Protein AF-A0AAJ1TJ97-F1 (afdb_monomer_lite)

Organism: NCBI:txid1553429

Radius of gyration: 14.0 Å; chains: 1; bounding box: 30×32×32 Å

InterPro domains:
  IPR019646 Aminoglycoside-2''-adenylyltransferase [PF10706] (7-61)
  IPR043519 Nucleotidyltransferase superfamily [SSF81301] (6-62)

Sequence (77 aa):
MIYSPELNLVVEIMKPFRYPWFIAGGWALDLDHGKQTRLHKDVDLCCFRENIHELLNYFSDWNRQVVIPGDHHNVSC

Foldseek 3Di:
DDDDPQVVVVCVLCVVPDFDKDWDDQVVVCVVVVHRPDDDPDIDMDGDPVCVVVVCVSCVVDFDWDDDVPDPDTDTD

Structure (mmCIF, N/CA/C/O backbone):
data_AF-A0AAJ1TJ97-F1
#
_entry.id   AF-A0AAJ1TJ97-F1
#
loop_
_atom_site.group_PDB
_atom_site.id
_atom_site.type_symbol
_atom_site.label_atom_id
_atom_site.label_alt_id
_atom_site.label_comp_id
_atom_site.label_asym_id
_atom_site.label_entity_id
_atom_site.label_seq_id
_atom_site.pdbx_PDB_ins_code
_atom_site.Cartn_x
_atom_site.Cartn_y
_atom_site.Cartn_z
_atom_site.occupancy
_atom_site.B_iso_or_equiv
_atom_site.auth_seq_id
_atom_site.auth_comp_id
_atom_site.auth_asym_id
_atom_site.auth_atom_id
_atom_site.pdbx_PDB_model_num
ATOM 1 N N . MET A 1 1 ? -13.378 2.143 15.252 1.00 68.56 1 MET A N 1
ATOM 2 C CA . MET A 1 1 ? -12.572 2.803 14.204 1.00 68.56 1 MET A CA 1
ATOM 3 C C . MET A 1 1 ? -11.119 2.567 14.564 1.00 68.56 1 MET A C 1
ATOM 5 O O . MET A 1 1 ? -10.740 2.904 15.679 1.00 68.56 1 MET A O 1
ATOM 9 N N . ILE A 1 2 ? -10.356 1.896 13.700 1.00 86.19 2 ILE A N 1
ATOM 10 C CA . ILE A 1 2 ? -8.931 1.646 13.947 1.00 86.19 2 ILE A CA 1
ATOM 11 C C . ILE A 1 2 ? -8.177 2.962 13.781 1.00 86.19 2 ILE A C 1
ATOM 13 O O . ILE A 1 2 ? -8.364 3.650 12.782 1.00 86.19 2 ILE A O 1
ATOM 17 N N . TYR A 1 3 ? -7.335 3.298 14.756 1.00 86.38 3 TYR A N 1
ATOM 18 C CA . TYR A 1 3 ? -6.384 4.396 14.651 1.00 86.38 3 TYR A CA 1
ATOM 19 C C . TYR A 1 3 ? -4.978 3.810 14.524 1.00 86.38 3 TYR A C 1
ATOM 21 O O . TYR A 1 3 ? -4.519 3.122 15.433 1.00 86.38 3 TYR A O 1
ATOM 29 N N . SER A 1 4 ? -4.315 4.069 13.398 1.00 93.00 4 SER A N 1
ATOM 30 C CA . SER A 1 4 ? -2.945 3.629 13.126 1.00 93.00 4 SER A CA 1
ATOM 31 C C . SER A 1 4 ? -2.173 4.771 12.457 1.00 93.00 4 SER A C 1
ATOM 33 O O . SER A 1 4 ? -2.604 5.262 11.408 1.00 93.00 4 SER A O 1
ATOM 35 N N . PRO A 1 5 ? -1.046 5.219 13.042 1.00 93.94 5 PRO A N 1
ATOM 36 C CA . PRO A 1 5 ? -0.156 6.190 12.410 1.00 93.94 5 PRO A CA 1
ATOM 37 C C . PRO A 1 5 ? 0.368 5.723 11.048 1.00 93.94 5 PRO A C 1
ATOM 39 O O . PRO A 1 5 ? 0.517 6.538 10.141 1.00 93.94 5 PRO A O 1
ATOM 42 N N . GLU A 1 6 ? 0.606 4.421 10.892 1.00 94.31 6 GLU A N 1
ATOM 43 C CA . GLU A 1 6 ? 1.103 3.806 9.662 1.00 94.31 6 GLU A CA 1
ATOM 44 C C . GLU A 1 6 ? 0.076 3.939 8.533 1.00 94.31 6 GLU A C 1
ATOM 46 O O . GLU A 1 6 ? 0.412 4.400 7.443 1.00 94.31 6 GLU A O 1
ATOM 51 N N . LEU A 1 7 ? -1.194 3.620 8.808 1.00 96.31 7 LEU A N 1
ATOM 52 C CA . LEU A 1 7 ? -2.275 3.787 7.835 1.00 96.31 7 LEU A CA 1
ATOM 53 C C . LEU A 1 7 ? -2.502 5.260 7.477 1.00 96.31 7 LEU A C 1
ATOM 55 O O . LEU A 1 7 ? -2.688 5.578 6.304 1.00 96.31 7 LEU A O 1
ATOM 59 N N . ASN A 1 8 ? -2.437 6.168 8.455 1.00 96.19 8 ASN A N 1
ATOM 60 C CA . ASN A 1 8 ? -2.566 7.607 8.203 1.00 96.19 8 ASN A CA 1
ATOM 61 C C . ASN A 1 8 ? -1.442 8.127 7.294 1.00 96.19 8 ASN A C 1
ATOM 63 O O . ASN A 1 8 ? -1.705 8.877 6.355 1.00 96.19 8 ASN A O 1
ATOM 67 N N . LEU A 1 9 ? -0.199 7.705 7.547 1.00 96.81 9 LEU A N 1
ATOM 68 C CA . LEU A 1 9 ? 0.951 8.054 6.716 1.00 96.81 9 LEU A CA 1
ATOM 69 C C . LEU A 1 9 ? 0.767 7.554 5.280 1.00 96.81 9 LEU A C 1
ATOM 71 O O . LEU A 1 9 ? 0.976 8.311 4.338 1.00 96.81 9 LEU A O 1
ATOM 75 N N . VAL A 1 10 ? 0.340 6.302 5.110 1.00 97.19 10 VAL A N 1
ATOM 76 C CA . VAL A 1 10 ? 0.094 5.700 3.793 1.00 97.19 10 VAL A CA 1
ATOM 77 C C . VAL A 1 10 ? -0.998 6.444 3.028 1.00 97.19 10 VAL A C 1
ATOM 79 O O . VAL A 1 10 ? -0.819 6.733 1.848 1.00 97.19 10 VAL A O 1
ATOM 82 N N . VAL A 1 11 ? -2.101 6.807 3.687 1.00 96.69 11 VAL A N 1
ATOM 83 C CA . VAL A 1 11 ? -3.182 7.588 3.064 1.00 96.69 11 VAL A CA 1
ATOM 84 C C . VAL A 1 11 ? -2.680 8.955 2.600 1.00 96.69 11 VAL A C 1
ATOM 86 O O . VAL A 1 11 ? -3.000 9.364 1.485 1.00 96.69 11 VAL A O 1
ATOM 89 N N . GLU A 1 12 ? -1.865 9.648 3.398 1.00 97.94 12 GLU A N 1
ATOM 90 C CA . GLU A 1 12 ? -1.283 10.932 2.989 1.00 97.94 12 GLU A CA 1
ATOM 91 C C . GLU A 1 12 ? -0.256 10.771 1.856 1.00 97.94 12 GLU A C 1
ATOM 93 O O . GLU A 1 12 ? -0.283 11.555 0.907 1.00 97.94 12 GLU A O 1
ATOM 98 N N . ILE A 1 13 ? 0.580 9.724 1.885 1.00 97.75 13 ILE A N 1
ATOM 99 C CA . ILE A 1 13 ? 1.504 9.388 0.789 1.00 97.75 13 ILE A CA 1
ATOM 100 C C . ILE A 1 13 ? 0.736 9.091 -0.496 1.00 97.75 13 ILE A C 1
ATOM 102 O O . ILE A 1 13 ? 1.174 9.502 -1.558 1.00 97.75 13 ILE A O 1
ATOM 106 N N . MET A 1 14 ? -0.395 8.394 -0.440 1.00 97.94 14 MET A N 1
ATOM 107 C CA . MET A 1 14 ? -1.148 7.994 -1.633 1.00 97.94 14 MET A CA 1
ATOM 108 C C . MET A 1 14 ? -2.144 9.053 -2.119 1.00 97.94 14 MET A C 1
ATOM 110 O O . MET A 1 14 ? -2.717 8.915 -3.197 1.00 97.94 14 MET A O 1
ATOM 114 N N . LYS A 1 15 ? -2.337 10.139 -1.367 1.00 97.25 15 LYS A N 1
ATOM 115 C CA . LYS A 1 15 ? -3.310 11.202 -1.653 1.00 97.25 15 LYS A CA 1
ATOM 116 C C . LYS A 1 15 ? -3.210 11.827 -3.054 1.00 97.25 15 LYS A C 1
ATOM 118 O O . LYS A 1 15 ? -4.265 12.098 -3.627 1.00 97.25 15 LYS A O 1
ATOM 123 N N . PRO A 1 16 ? -2.019 12.083 -3.638 1.00 97.62 16 PRO A N 1
ATOM 124 C CA . PRO A 1 16 ? -1.929 12.645 -4.984 1.00 97.62 16 PRO A CA 1
ATOM 125 C C . PRO A 1 16 ? -1.876 11.566 -6.083 1.00 97.62 16 PRO A C 1
ATOM 127 O O . PRO A 1 16 ? -1.925 11.916 -7.266 1.00 97.62 16 PRO A O 1
ATOM 130 N N . PHE A 1 17 ? -1.801 10.275 -5.730 1.00 98.00 17 PHE A N 1
ATOM 131 C CA . PHE A 1 17 ? -1.886 9.176 -6.690 1.00 98.00 17 PHE A CA 1
ATOM 132 C C . PHE A 1 17 ? -3.327 9.039 -7.199 1.00 98.00 17 PHE A C 1
ATOM 134 O O . PHE A 1 17 ? -4.270 8.887 -6.427 1.00 98.00 17 PHE A O 1
ATOM 141 N N . ARG A 1 18 ? -3.512 9.140 -8.519 1.00 97.31 18 ARG A N 1
ATOM 142 C CA . ARG A 1 18 ? -4.841 9.349 -9.128 1.00 97.31 18 ARG A CA 1
ATOM 1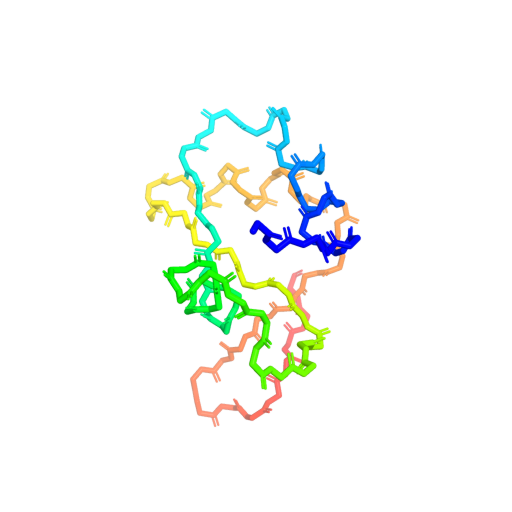43 C C . ARG A 1 18 ? -5.575 8.067 -9.515 1.00 97.31 18 ARG A C 1
ATOM 145 O O . ARG A 1 18 ? -6.753 8.133 -9.855 1.00 97.31 18 ARG A O 1
ATOM 152 N N . TYR A 1 19 ? -4.888 6.929 -9.512 1.00 97.81 19 TYR A N 1
ATOM 153 C CA . TYR A 1 19 ? -5.468 5.646 -9.900 1.00 97.81 19 TYR A CA 1
ATOM 154 C C . TYR A 1 19 ? -5.983 4.888 -8.676 1.00 97.81 19 TYR A C 1
ATOM 156 O O . TYR A 1 19 ? -5.473 5.105 -7.575 1.00 97.81 19 TYR A O 1
ATOM 164 N N . PRO A 1 20 ? -6.972 3.990 -8.835 1.00 97.56 20 PRO A N 1
ATOM 165 C CA . PRO A 1 20 ? -7.486 3.223 -7.713 1.00 97.56 20 PRO A CA 1
ATOM 166 C C . PRO A 1 20 ? -6.398 2.372 -7.054 1.00 97.56 20 PRO A C 1
ATOM 168 O O . PRO A 1 20 ? -5.623 1.679 -7.720 1.00 97.56 20 PRO A O 1
ATOM 171 N N . TRP A 1 21 ? -6.389 2.405 -5.729 1.00 98.00 21 TRP A N 1
ATOM 172 C CA . TRP A 1 21 ? -5.515 1.621 -4.873 1.00 98.00 21 TRP A CA 1
ATOM 173 C C . TRP A 1 21 ? -6.283 1.223 -3.614 1.00 98.00 21 TRP A C 1
ATOM 175 O O . TRP A 1 21 ? -7.270 1.867 -3.250 1.00 98.00 21 TRP A O 1
ATOM 185 N N . PHE A 1 22 ? -5.841 0.161 -2.950 1.00 97.56 22 PHE A N 1
ATOM 186 C CA . PHE A 1 22 ? -6.492 -0.352 -1.750 1.00 97.56 22 PHE A CA 1
ATOM 187 C C . PHE A 1 22 ? -5.453 -0.801 -0.727 1.00 97.56 22 PHE A C 1
ATOM 189 O O . PHE A 1 22 ? -4.350 -1.213 -1.090 1.00 97.56 22 PHE A O 1
ATOM 196 N N . ILE A 1 23 ? -5.833 -0.759 0.551 1.00 97.44 23 ILE A N 1
ATOM 197 C CA . ILE A 1 23 ? -5.107 -1.468 1.606 1.00 97.44 23 ILE A CA 1
ATOM 198 C C . ILE A 1 23 ? -5.348 -2.968 1.421 1.00 97.44 23 ILE A C 1
ATOM 200 O O . ILE A 1 23 ? -6.482 -3.398 1.209 1.00 97.44 23 ILE A O 1
ATOM 204 N N . ALA A 1 24 ? -4.283 -3.754 1.514 1.00 97.44 24 ALA A N 1
ATOM 205 C CA . ALA A 1 24 ? -4.294 -5.200 1.362 1.00 97.44 24 ALA A CA 1
ATOM 206 C C . ALA A 1 24 ? -3.689 -5.891 2.600 1.00 97.44 24 ALA A C 1
ATOM 208 O O . ALA A 1 24 ? -3.432 -5.266 3.635 1.00 97.44 24 ALA A O 1
ATOM 209 N N . GLY A 1 25 ? -3.506 -7.208 2.501 1.00 96.25 25 GLY A N 1
ATOM 210 C CA . GLY A 1 25 ? -2.787 -7.995 3.498 1.00 96.25 25 GLY A CA 1
ATOM 211 C C . GLY A 1 25 ? -3.404 -7.939 4.896 1.00 96.25 25 GLY A C 1
ATOM 212 O O . GLY A 1 25 ? -4.624 -7.964 5.067 1.00 96.25 25 GLY A O 1
ATOM 213 N N . GLY A 1 26 ? -2.544 -7.893 5.916 1.00 96.50 26 GLY A N 1
ATOM 214 C CA . GLY A 1 26 ? -2.967 -7.950 7.319 1.00 96.50 26 GLY A CA 1
ATOM 215 C C . GLY A 1 26 ? -3.848 -6.775 7.746 1.00 96.50 26 GLY A C 1
ATOM 216 O O . GLY A 1 26 ? -4.807 -6.971 8.492 1.00 96.50 26 GLY A O 1
ATOM 217 N N . TRP A 1 27 ? -3.552 -5.571 7.256 1.00 97.44 27 TRP A N 1
ATOM 218 C CA . TRP A 1 27 ? -4.324 -4.380 7.600 1.00 97.44 27 TRP A CA 1
ATOM 219 C C . TRP A 1 27 ? -5.731 -4.395 7.013 1.00 97.44 27 TRP A C 1
ATOM 221 O O . TRP A 1 27 ? -6.654 -3.942 7.682 1.00 97.44 27 TRP A O 1
ATOM 231 N N . ALA A 1 28 ? -5.922 -4.943 5.811 1.00 97.25 28 AL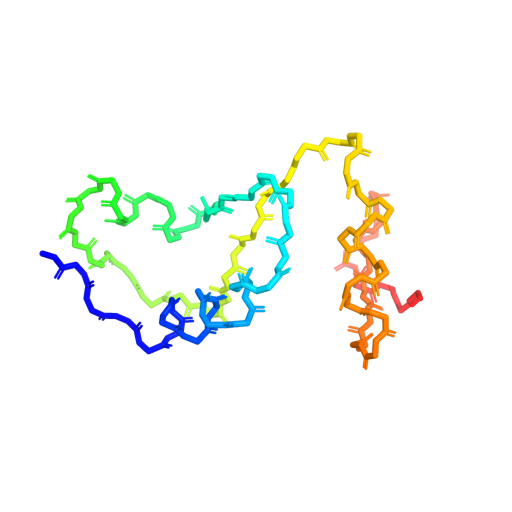A A N 1
ATOM 232 C CA . ALA A 1 28 ? -7.254 -5.062 5.220 1.00 97.25 28 ALA A CA 1
ATOM 233 C C . ALA A 1 28 ? -8.194 -5.912 6.092 1.00 97.25 28 ALA A C 1
ATOM 235 O O . ALA A 1 28 ? -9.348 -5.541 6.292 1.00 97.25 28 ALA A O 1
ATOM 236 N N . LEU A 1 29 ? -7.678 -7.006 6.664 1.00 96.75 29 LEU A N 1
ATOM 237 C CA . LEU A 1 29 ? -8.436 -7.877 7.566 1.00 96.75 29 LEU A CA 1
ATOM 238 C C . LEU A 1 29 ? -8.826 -7.160 8.858 1.00 96.75 29 LEU A C 1
ATOM 240 O O . LEU A 1 29 ? -9.970 -7.250 9.294 1.00 96.75 29 LEU A O 1
ATOM 244 N N . ASP A 1 30 ? -7.891 -6.430 9.465 1.00 97.12 30 ASP A N 1
ATOM 245 C CA . ASP A 1 30 ? -8.173 -5.692 10.695 1.00 97.12 30 ASP A CA 1
ATOM 246 C C . ASP A 1 30 ? -9.169 -4.552 10.440 1.00 97.12 30 ASP A C 1
ATOM 248 O O . ASP A 1 30 ? -10.083 -4.348 11.241 1.00 97.12 30 ASP A O 1
ATOM 252 N N . LEU A 1 31 ? -9.044 -3.843 9.312 1.00 96.19 31 LEU A N 1
ATOM 253 C CA . LEU A 1 31 ? -9.980 -2.792 8.904 1.00 96.19 31 LEU A CA 1
ATOM 254 C C . LEU A 1 31 ? -11.403 -3.330 8.718 1.00 96.19 31 LEU A C 1
ATOM 256 O O . LEU A 1 31 ? -12.332 -2.728 9.257 1.00 96.19 31 LEU A O 1
ATOM 260 N N . ASP A 1 32 ? -11.564 -4.463 8.030 1.00 95.88 32 ASP A N 1
ATOM 261 C CA . ASP A 1 32 ? -12.854 -5.152 7.879 1.00 95.88 32 ASP A CA 1
ATOM 262 C C . ASP A 1 32 ? -13.406 -5.629 9.233 1.00 95.88 32 ASP A C 1
ATOM 264 O O . ASP A 1 32 ? -14.577 -5.434 9.556 1.00 95.88 32 ASP A O 1
ATOM 268 N N . HIS A 1 33 ? -12.534 -6.164 10.091 1.00 95.56 33 HIS A N 1
ATOM 269 C CA . HIS A 1 33 ? -12.904 -6.629 11.425 1.00 95.56 33 HIS A CA 1
ATOM 270 C C . HIS A 1 33 ? -13.212 -5.489 12.419 1.00 95.56 33 HIS A C 1
ATOM 272 O O . HIS A 1 33 ? -13.828 -5.711 13.464 1.00 95.56 33 HIS A O 1
ATOM 278 N N . GLY A 1 34 ? -12.774 -4.262 12.132 1.00 95.94 34 GLY A N 1
ATOM 279 C CA . GLY A 1 34 ? -13.014 -3.069 12.944 1.00 95.94 34 GLY A CA 1
ATOM 280 C C . GLY A 1 34 ? -12.119 -2.920 14.182 1.00 95.94 34 GLY A C 1
ATOM 281 O O . GLY A 1 34 ? -12.310 -1.970 14.953 1.00 95.94 34 GLY A O 1
ATOM 282 N N . LYS A 1 35 ? -11.136 -3.808 14.380 1.00 95.31 35 LYS A N 1
ATOM 283 C CA . LYS A 1 35 ? -10.112 -3.709 15.436 1.00 95.31 35 LYS A CA 1
ATOM 284 C C . LYS A 1 35 ? -8.774 -4.279 14.968 1.00 95.31 35 LYS A C 1
ATOM 286 O O . LYS A 1 35 ? -8.742 -5.241 14.209 1.00 95.31 35 LYS A O 1
ATOM 291 N N . GLN A 1 36 ? -7.683 -3.726 15.489 1.00 96.19 36 GLN A N 1
ATOM 292 C CA . GLN A 1 36 ? -6.357 -4.289 15.267 1.00 96.19 36 GLN A CA 1
ATOM 2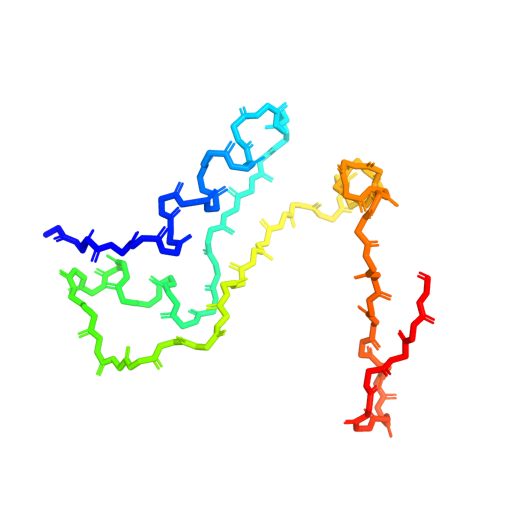93 C C . GLN A 1 36 ? -6.216 -5.608 16.043 1.00 96.19 36 GLN A C 1
ATOM 295 O O . GLN A 1 36 ? -6.433 -5.637 17.257 1.00 96.19 36 GLN A O 1
ATOM 300 N N . THR A 1 37 ? -5.871 -6.699 15.360 1.00 96.19 37 THR A N 1
ATOM 301 C CA . THR A 1 37 ? -5.766 -8.040 15.965 1.00 96.19 37 THR A CA 1
ATOM 302 C C . THR A 1 37 ? -4.332 -8.432 16.303 1.00 96.19 37 THR A C 1
ATOM 304 O O . THR A 1 37 ? -4.115 -9.286 17.163 1.00 96.19 37 THR A O 1
ATOM 307 N N . ARG A 1 38 ? -3.345 -7.789 15.668 1.00 95.19 38 ARG A N 1
ATOM 308 C CA . ARG A 1 38 ? -1.912 -7.993 15.914 1.00 95.19 38 ARG A CA 1
ATOM 309 C C . ARG A 1 38 ? -1.090 -6.764 15.535 1.00 95.19 38 ARG A C 1
ATOM 311 O O . ARG A 1 38 ? -1.564 -5.867 14.844 1.00 95.19 38 ARG A O 1
ATOM 318 N N . LEU A 1 39 ? 0.179 -6.751 15.938 1.00 95.38 39 LEU A N 1
ATOM 319 C CA . LEU A 1 39 ? 1.147 -5.796 15.399 1.00 95.38 39 LEU A CA 1
ATOM 320 C C . LEU A 1 39 ? 1.430 -6.120 13.922 1.00 95.38 39 LEU A C 1
ATOM 322 O O . LEU A 1 39 ? 1.642 -7.284 13.557 1.00 95.38 39 LEU A O 1
ATOM 326 N N . HIS A 1 40 ? 1.436 -5.087 13.083 1.00 96.38 40 HIS A N 1
ATOM 327 C CA . HIS A 1 40 ? 1.819 -5.161 11.672 1.00 96.38 40 HIS A CA 1
ATOM 328 C C . HIS A 1 40 ? 3.184 -4.503 11.500 1.00 96.38 40 HIS A C 1
ATOM 330 O O . HIS A 1 40 ? 3.475 -3.512 12.166 1.00 96.38 40 HIS A O 1
ATOM 336 N N . LYS A 1 41 ? 4.042 -5.093 10.665 1.00 95.94 41 LYS A N 1
ATOM 337 C CA . LYS A 1 41 ? 5.407 -4.594 10.425 1.00 95.94 41 LYS A CA 1
ATOM 338 C C . LYS A 1 41 ? 5.497 -3.720 9.174 1.00 95.94 41 LYS A C 1
ATOM 340 O O . LYS A 1 41 ? 6.489 -3.027 8.986 1.00 95.94 41 LYS A O 1
ATOM 345 N N . ASP A 1 42 ? 4.472 -3.786 8.343 1.00 96.06 42 ASP A N 1
ATOM 346 C CA . ASP A 1 42 ? 4.376 -3.240 7.003 1.00 96.06 42 ASP A CA 1
ATOM 347 C C . ASP A 1 42 ? 2.918 -2.870 6.686 1.00 96.06 42 ASP A C 1
ATOM 349 O O . ASP A 1 42 ? 1.997 -3.095 7.482 1.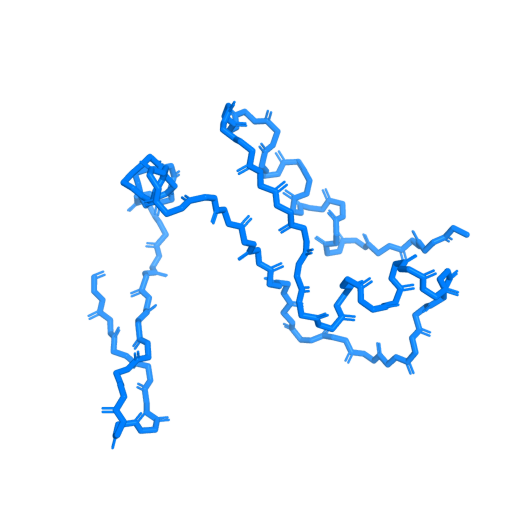00 96.06 42 ASP A O 1
ATOM 353 N N . VAL A 1 43 ? 2.729 -2.248 5.522 1.00 97.00 43 VAL A N 1
ATOM 354 C CA . VAL A 1 43 ? 1.421 -1.977 4.928 1.00 97.00 43 VAL A CA 1
ATOM 355 C C . VAL A 1 43 ? 1.455 -2.457 3.486 1.00 97.00 43 VAL A C 1
ATOM 357 O O . VAL A 1 43 ? 2.246 -1.964 2.684 1.00 97.00 43 VAL A O 1
ATOM 360 N N . ASP A 1 44 ? 0.575 -3.398 3.163 1.00 97.19 44 ASP A N 1
ATOM 361 C CA . ASP A 1 44 ? 0.399 -3.880 1.801 1.00 97.19 44 ASP A CA 1
ATOM 362 C C . ASP A 1 44 ? -0.576 -2.980 1.043 1.00 97.19 44 ASP A C 1
ATOM 364 O O . ASP A 1 44 ? -1.663 -2.658 1.532 1.00 97.19 44 ASP A O 1
ATOM 368 N N . LEU A 1 45 ? -0.204 -2.622 -0.183 1.00 97.06 45 LEU A N 1
ATOM 369 C CA . LEU A 1 45 ? -1.058 -1.909 -1.125 1.00 97.06 45 LEU A CA 1
ATOM 370 C C . LEU A 1 45 ? -1.339 -2.799 -2.332 1.00 97.06 45 LEU A C 1
ATOM 372 O O . LEU A 1 45 ? -0.443 -3.483 -2.826 1.00 97.06 45 LEU A O 1
ATOM 376 N N . CYS A 1 46 ? -2.560 -2.750 -2.856 1.00 96.75 46 CYS A N 1
ATOM 377 C CA . CYS A 1 46 ? -2.865 -3.304 -4.170 1.00 96.75 46 CYS A CA 1
ATOM 378 C C . CYS A 1 46 ? -3.395 -2.223 -5.115 1.00 96.75 46 CYS A C 1
ATOM 380 O O . CYS A 1 46 ? -4.030 -1.255 -4.700 1.00 96.75 46 CYS A O 1
ATOM 382 N N . CYS A 1 47 ? -3.107 -2.389 -6.402 1.00 96.38 47 CYS A N 1
ATOM 383 C CA . CYS A 1 47 ? -3.607 -1.551 -7.485 1.00 96.38 47 CYS A CA 1
ATOM 384 C C . CYS A 1 47 ? -4.045 -2.442 -8.649 1.00 96.38 47 CYS A C 1
ATOM 386 O O . CYS A 1 47 ? -3.705 -3.629 -8.705 1.00 96.38 47 CYS A O 1
ATOM 388 N N . PHE A 1 48 ? -4.790 -1.869 -9.589 1.00 97.56 48 PHE A N 1
ATOM 389 C CA . PHE A 1 48 ? -5.105 -2.560 -10.832 1.00 97.56 48 PHE A CA 1
ATOM 390 C C . PHE A 1 48 ? -3.848 -2.764 -11.682 1.00 97.56 48 PHE A C 1
ATOM 392 O O . PHE A 1 48 ? -2.962 -1.906 -11.741 1.00 97.56 48 PHE A O 1
ATOM 399 N N . ARG A 1 49 ? -3.765 -3.912 -12.363 1.00 96.62 49 ARG A N 1
ATOM 400 C CA . ARG A 1 49 ? -2.571 -4.324 -13.117 1.00 96.62 49 ARG A CA 1
ATOM 401 C C . ARG A 1 49 ? -2.234 -3.349 -14.243 1.00 96.62 49 ARG A C 1
ATOM 403 O O . ARG A 1 49 ? -1.057 -3.177 -14.567 1.00 96.62 49 ARG A O 1
ATOM 410 N N . GLU A 1 50 ? -3.249 -2.714 -14.813 1.00 98.00 50 GLU A N 1
ATOM 411 C CA . GLU A 1 50 ? -3.147 -1.707 -15.867 1.00 98.00 50 GLU A CA 1
ATOM 412 C C . GLU A 1 50 ? -2.477 -0.417 -15.367 1.00 98.00 50 GLU A C 1
ATOM 414 O O . GLU A 1 50 ? -1.909 0.325 -16.162 1.00 98.00 50 GLU A O 1
ATOM 419 N N . ASN A 1 51 ? -2.484 -0.160 -14.053 1.00 97.56 51 ASN A N 1
ATOM 420 C CA . ASN A 1 51 ? -1.904 1.038 -13.439 1.00 97.56 51 ASN A CA 1
ATOM 421 C C . ASN A 1 51 ? -0.532 0.793 -12.797 1.00 97.56 51 ASN A C 1
ATOM 423 O O . ASN A 1 51 ? 0.006 1.690 -12.149 1.00 97.56 51 ASN A O 1
ATOM 427 N N . ILE A 1 52 ? 0.071 -0.387 -12.989 1.00 95.06 52 ILE A N 1
ATOM 428 C CA . ILE A 1 52 ? 1.346 -0.709 -12.337 1.00 95.06 52 ILE A CA 1
ATOM 429 C C . ILE A 1 52 ? 2.476 0.236 -12.759 1.00 95.06 52 ILE A C 1
ATOM 431 O O . ILE A 1 52 ? 3.283 0.628 -11.927 1.00 95.06 52 ILE A O 1
ATOM 435 N N . HIS A 1 53 ? 2.524 0.645 -14.031 1.00 96.38 53 HIS A N 1
ATOM 436 C CA . HIS A 1 53 ? 3.557 1.562 -14.519 1.00 96.38 53 HIS A CA 1
ATOM 437 C C . HIS A 1 53 ? 3.468 2.927 -13.835 1.00 96.38 53 HIS A C 1
ATOM 439 O O . HIS A 1 53 ? 4.485 3.489 -13.439 1.00 96.38 53 HIS A O 1
ATOM 445 N N . GLU A 1 54 ? 2.247 3.414 -13.637 1.00 97.81 54 GLU A N 1
ATOM 446 C CA . GLU A 1 54 ? 1.973 4.676 -12.958 1.00 97.81 54 GLU A CA 1
ATOM 447 C C . GLU A 1 54 ? 2.343 4.594 -11.478 1.00 97.81 54 GLU A C 1
ATOM 449 O O . GLU A 1 54 ? 2.955 5.518 -10.954 1.00 97.81 54 GLU A O 1
ATOM 454 N N . LEU A 1 55 ? 2.034 3.475 -10.813 1.00 96.44 55 LEU A N 1
ATOM 455 C CA . LEU A 1 55 ? 2.417 3.247 -9.418 1.00 96.44 55 LEU A CA 1
ATOM 456 C C . LEU A 1 55 ? 3.942 3.189 -9.255 1.00 96.44 55 LEU A C 1
ATOM 458 O O . LEU A 1 55 ? 4.497 3.811 -8.354 1.00 96.44 55 LEU A O 1
ATOM 462 N N . LEU A 1 56 ? 4.633 2.469 -10.141 1.00 95.44 56 LEU A N 1
ATOM 463 C CA . LEU A 1 56 ? 6.093 2.364 -10.108 1.00 95.44 56 LEU A CA 1
ATOM 464 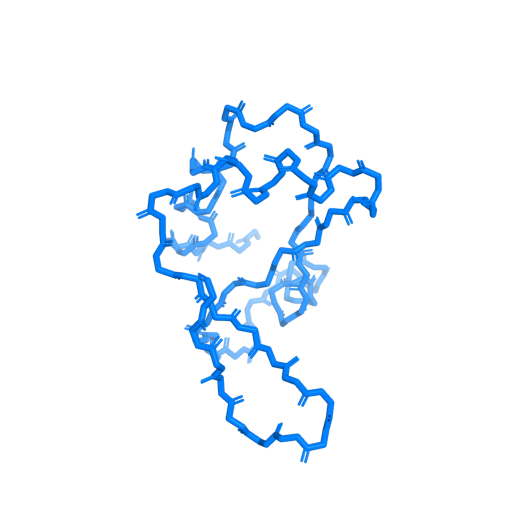C C . LEU A 1 56 ? 6.772 3.709 -10.383 1.00 95.44 56 LEU A C 1
ATOM 466 O O . LEU A 1 56 ? 7.783 4.009 -9.756 1.00 95.44 56 LEU A O 1
ATOM 470 N N . ASN A 1 57 ? 6.215 4.518 -11.288 1.00 97.06 57 ASN A N 1
ATOM 471 C CA . ASN A 1 57 ? 6.693 5.873 -11.545 1.00 97.06 57 ASN A CA 1
ATOM 472 C C . ASN A 1 57 ? 6.395 6.818 -10.371 1.00 97.06 57 ASN A C 1
ATOM 474 O O . ASN A 1 57 ? 7.224 7.650 -10.028 1.00 97.06 57 ASN A O 1
ATOM 478 N N . TYR A 1 58 ? 5.237 6.669 -9.722 1.00 97.81 58 TYR A N 1
ATOM 479 C CA . TYR A 1 58 ? 4.867 7.448 -8.540 1.00 97.81 58 TYR A CA 1
ATOM 480 C C . TYR A 1 58 ? 5.856 7.259 -7.379 1.00 97.81 58 TYR A C 1
ATOM 482 O O . TYR A 1 58 ? 6.154 8.202 -6.651 1.00 97.81 58 TYR A O 1
ATOM 490 N N . PHE A 1 59 ? 6.414 6.054 -7.253 1.00 96.69 59 PHE A N 1
ATOM 491 C CA . PHE A 1 59 ? 7.446 5.706 -6.279 1.00 96.69 59 PHE A CA 1
ATOM 492 C C . PHE A 1 59 ? 8.856 5.636 -6.894 1.00 96.69 59 PHE A C 1
ATOM 494 O O . PHE A 1 59 ? 9.684 4.848 -6.437 1.00 96.69 59 PHE A O 1
ATOM 501 N N . SER A 1 60 ? 9.156 6.436 -7.926 1.00 96.19 60 SER A N 1
ATOM 502 C CA . SER A 1 60 ? 10.453 6.386 -8.627 1.00 96.19 60 SER A CA 1
ATOM 503 C C . SER A 1 60 ? 11.657 6.633 -7.720 1.00 96.19 60 SER A C 1
ATOM 505 O O . SER A 1 60 ? 12.719 6.060 -7.946 1.00 96.19 60 SER A O 1
ATOM 507 N N . ASP A 1 61 ? 11.479 7.465 -6.694 1.00 96.50 61 ASP A N 1
ATOM 508 C CA . ASP A 1 61 ? 12.550 7.888 -5.785 1.00 96.50 61 ASP A CA 1
ATOM 509 C C . ASP A 1 61 ? 12.740 6.926 -4.601 1.00 96.50 61 ASP A C 1
ATOM 511 O O . ASP A 1 61 ? 13.593 7.140 -3.739 1.00 96.50 61 ASP A O 1
ATOM 515 N N . TRP A 1 62 ? 11.930 5.868 -4.524 1.00 96.12 62 TRP A N 1
ATOM 516 C CA . TRP A 1 62 ? 12.011 4.876 -3.460 1.00 96.12 62 TRP A CA 1
ATOM 517 C C . TRP A 1 62 ? 12.966 3.752 -3.848 1.00 96.12 62 TRP A C 1
ATOM 519 O O . TRP A 1 62 ? 13.014 3.313 -4.997 1.00 96.12 62 TRP A O 1
ATOM 529 N N . ASN A 1 63 ? 13.690 3.223 -2.860 1.00 96.00 63 ASN A N 1
ATOM 530 C CA . ASN A 1 63 ? 14.429 1.984 -3.062 1.00 96.00 63 ASN A CA 1
ATOM 531 C C . ASN A 1 63 ? 13.435 0.838 -3.273 1.00 96.00 63 ASN A C 1
ATOM 533 O O . ASN A 1 63 ? 12.638 0.530 -2.383 1.00 96.00 63 ASN A O 1
ATOM 537 N N . ARG A 1 64 ? 13.488 0.209 -4.444 1.00 92.69 64 ARG A N 1
ATOM 538 C CA . ARG A 1 64 ? 12.523 -0.804 -4.854 1.00 92.69 64 ARG A CA 1
ATOM 539 C C . ARG A 1 64 ? 13.154 -2.187 -4.797 1.00 92.69 64 ARG A C 1
ATOM 541 O O . ARG A 1 64 ? 14.287 -2.397 -5.226 1.00 92.69 64 ARG A O 1
ATOM 548 N N . GLN A 1 65 ? 12.389 -3.131 -4.267 1.00 92.50 65 GLN A N 1
ATOM 549 C CA . GLN A 1 65 ? 12.758 -4.535 -4.191 1.00 92.50 65 GLN A CA 1
ATOM 550 C C . GLN A 1 65 ? 11.646 -5.398 -4.779 1.00 92.50 65 GLN A C 1
ATOM 552 O O . GLN A 1 65 ? 10.466 -5.075 -4.639 1.00 92.50 65 GLN A O 1
ATOM 557 N N . VAL A 1 66 ? 12.022 -6.506 -5.411 1.00 89.94 66 VAL A N 1
ATOM 558 C CA . VAL A 1 66 ? 11.092 -7.506 -5.942 1.00 89.94 66 VAL A CA 1
ATOM 559 C C . VAL A 1 66 ? 11.375 -8.875 -5.342 1.00 89.94 66 VAL A C 1
ATOM 561 O O . VAL A 1 66 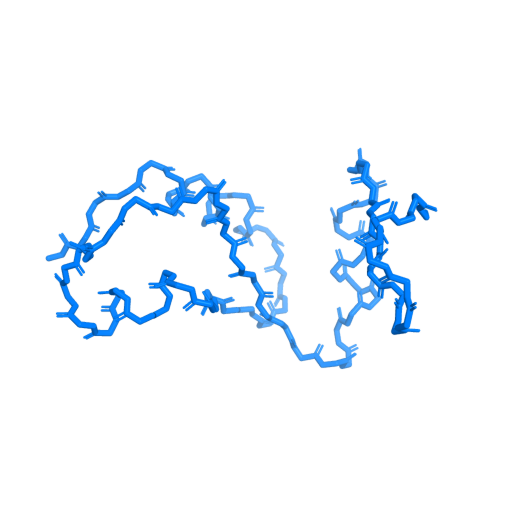? 12.528 -9.258 -5.142 1.00 89.94 66 VAL A O 1
ATOM 564 N N . VAL A 1 67 ? 10.304 -9.619 -5.076 1.00 86.56 67 VAL A N 1
ATOM 565 C CA . VAL A 1 67 ? 10.379 -11.037 -4.717 1.00 86.56 67 VAL A CA 1
ATOM 566 C C . VAL A 1 67 ? 10.346 -11.842 -6.010 1.00 86.56 67 VAL A C 1
ATOM 568 O O . VAL A 1 67 ? 9.386 -11.752 -6.779 1.00 86.56 67 VAL A O 1
ATOM 571 N N . ILE A 1 68 ? 11.396 -12.621 -6.261 1.00 85.12 68 ILE A N 1
ATOM 572 C CA . ILE A 1 68 ? 11.476 -13.495 -7.433 1.00 85.12 68 ILE A CA 1
ATOM 573 C C . ILE A 1 68 ? 10.930 -14.872 -7.038 1.00 85.12 68 ILE A C 1
ATOM 575 O O . ILE A 1 68 ? 11.415 -15.456 -6.072 1.00 85.12 68 ILE A O 1
ATOM 579 N N . PRO A 1 69 ? 9.940 -15.433 -7.758 1.00 83.06 69 PRO A N 1
ATOM 580 C CA . PRO A 1 69 ? 9.448 -16.775 -7.467 1.00 83.06 69 PRO A CA 1
ATOM 581 C C . PRO A 1 69 ? 10.585 -17.807 -7.459 1.00 83.06 69 PRO A C 1
ATOM 583 O O . PRO A 1 69 ? 11.318 -17.933 -8.437 1.00 83.06 69 PRO A O 1
ATOM 586 N N . GLY A 1 70 ? 10.715 -18.554 -6.360 1.00 84.50 70 GLY A N 1
ATOM 587 C CA . GLY A 1 70 ? 11.783 -19.543 -6.171 1.00 84.50 70 GLY A CA 1
ATOM 588 C C . GLY A 1 70 ? 13.065 -18.995 -5.535 1.00 84.50 70 GLY A C 1
ATOM 589 O O . GLY A 1 70 ? 13.921 -19.790 -5.158 1.00 84.50 70 GLY A O 1
ATOM 590 N N . ASP A 1 71 ? 13.172 -17.678 -5.353 1.00 73.44 71 ASP A N 1
ATOM 591 C CA . ASP A 1 71 ? 14.180 -17.044 -4.507 1.00 73.44 71 ASP A CA 1
ATOM 592 C C . ASP A 1 71 ? 13.504 -16.546 -3.221 1.00 73.44 71 ASP A C 1
ATOM 594 O O . ASP A 1 71 ? 12.417 -15.969 -3.243 1.00 73.44 71 ASP A O 1
ATOM 598 N N . HIS A 1 72 ? 14.119 -16.808 -2.071 1.00 70.75 72 HIS A N 1
ATOM 599 C CA . HIS A 1 72 ? 13.583 -16.391 -0.770 1.00 70.75 72 HIS A CA 1
ATOM 600 C C . HIS A 1 72 ? 14.044 -14.981 -0.372 1.00 70.75 72 HIS A C 1
ATOM 602 O O . HIS A 1 72 ? 13.765 -14.538 0.743 1.00 70.75 72 HIS A O 1
ATOM 608 N N . HIS A 1 73 ? 14.752 -14.281 -1.262 1.00 73.38 73 HIS A N 1
ATOM 609 C CA . HIS A 1 73 ? 15.331 -12.971 -1.001 1.00 73.38 73 HIS A CA 1
ATOM 610 C C . HIS A 1 73 ? 14.715 -11.871 -1.865 1.00 73.38 73 HIS A C 1
ATOM 612 O O . HIS A 1 73 ? 14.283 -12.081 -2.998 1.00 73.38 73 HIS A O 1
ATOM 618 N N . ASN A 1 74 ? 14.735 -10.663 -1.310 1.00 73.25 74 ASN A N 1
ATOM 619 C CA . ASN A 1 74 ? 14.392 -9.440 -2.015 1.00 73.25 74 ASN A CA 1
ATOM 620 C C . ASN A 1 74 ? 15.556 -9.019 -2.917 1.00 73.25 74 ASN A C 1
ATOM 622 O O . ASN A 1 74 ? 16.676 -8.834 -2.435 1.00 73.25 74 ASN A O 1
ATOM 626 N N . VAL A 1 75 ? 15.283 -8.809 -4.203 1.00 79.88 75 VAL A N 1
ATOM 627 C CA . VAL A 1 75 ? 16.272 -8.324 -5.175 1.00 79.88 75 VAL A CA 1
ATOM 628 C C . VAL A 1 75 ? 15.995 -6.858 -5.485 1.00 79.88 75 VAL A C 1
ATOM 630 O O . VAL A 1 75 ? 14.861 -6.500 -5.799 1.00 79.88 75 VAL A O 1
ATOM 633 N N . SER A 1 76 ? 17.013 -6.001 -5.379 1.00 80.81 76 SER A N 1
ATOM 634 C CA . SER A 1 76 ? 16.899 -4.582 -5.745 1.00 80.81 76 SER A CA 1
ATOM 635 C C . SER A 1 76 ? 16.656 -4.419 -7.248 1.00 80.81 76 SER A C 1
ATOM 637 O O . SER A 1 76 ? 17.241 -5.147 -8.051 1.00 80.81 76 SER A O 1
ATOM 639 N N . CYS A 1 77 ? 15.824 -3.451 -7.628 1.00 72.75 77 CYS A N 1
ATOM 640 C CA . CYS A 1 77 ? 15.414 -3.215 -9.017 1.00 72.75 77 CYS A CA 1
ATOM 641 C C . CYS A 1 77 ? 15.248 -1.736 -9.359 1.00 72.75 77 CYS A C 1
ATOM 643 O O . CYS A 1 77 ? 15.031 -0.932 -8.431 1.00 72.75 77 CYS A O 1
#

Secondary structure (DSSP, 8-state):
----HHHHHHHHHHTT--S-EEEEHHHHHHHHHTS--S--S--EEEE-GGGHHHHHHHTTTS--EEEPTT--SEEE-

pLDDT: mean 93.21, std 7.39, range [68.56, 98.0]